Protein AF-A0A8J8FQT3-F1 (afdb_monomer)

Foldseek 3Di:
DDDDDPVVVVVVVVVVVLLCCLVVLLQCCCVPPNPCSVVVLLVSLVVVLVVCCVPPRADLDLVVRLCVLFVVAFDWDADPQKIKTARGPSFCLQVCVVPDDPVSLVSCVVPPSDSSQSNSVVVCVVSVNQKHWAWPADVSVVRDDGRITMTGIDGD

Mean predicted aligned error: 7.84 Å

pLDDT: mean 76.95, std 13.77, range [40.47, 95.81]

Structure (mmCIF, N/CA/C/O backbone):
data_AF-A0A8J8FQT3-F1
#
_entry.id   AF-A0A8J8FQT3-F1
#
loop_
_atom_site.group_PDB
_atom_site.id
_atom_site.type_symbol
_atom_site.label_atom_id
_atom_site.label_alt_id
_atom_site.label_comp_id
_atom_site.label_asym_id
_atom_site.label_entity_id
_atom_site.label_seq_id
_atom_site.pdbx_PDB_ins_code
_atom_site.Cartn_x
_atom_site.Cartn_y
_atom_site.Cartn_z
_atom_site.occupancy
_atom_site.B_iso_or_equiv
_atom_site.auth_seq_id
_atom_site.auth_comp_id
_atom_site.auth_asym_id
_atom_site.auth_atom_id
_atom_site.pdbx_PDB_model_num
ATOM 1 N N . MET A 1 1 ? 8.907 -29.142 0.737 1.00 40.47 1 MET A N 1
ATOM 2 C CA . MET A 1 1 ? 9.398 -27.889 1.336 1.00 40.47 1 MET A CA 1
ATOM 3 C C . MET A 1 1 ? 10.593 -27.501 0.492 1.00 40.47 1 MET A C 1
ATOM 5 O O . MET A 1 1 ? 11.614 -28.165 0.599 1.00 40.47 1 MET A O 1
ATOM 9 N N . GLU A 1 2 ? 10.401 -26.605 -0.472 1.00 50.50 2 GLU A N 1
ATOM 10 C CA . GLU A 1 2 ? 11.495 -26.142 -1.335 1.00 50.50 2 GLU A CA 1
ATOM 11 C C . GLU A 1 2 ? 12.362 -25.152 -0.547 1.00 50.50 2 GLU A C 1
ATOM 13 O O . GLU A 1 2 ? 11.839 -24.351 0.229 1.00 50.50 2 GLU A O 1
ATOM 18 N N . GLU A 1 3 ? 13.686 -25.272 -0.663 1.00 47.28 3 GLU A N 1
ATOM 19 C CA . GLU A 1 3 ? 14.631 -24.333 -0.051 1.00 47.28 3 GLU A CA 1
ATOM 20 C C . GLU A 1 3 ? 14.631 -23.025 -0.844 1.00 47.28 3 GLU A C 1
ATOM 22 O O . GLU A 1 3 ? 14.915 -23.028 -2.040 1.00 47.28 3 GLU A O 1
ATOM 27 N N . LEU A 1 4 ? 14.349 -21.914 -0.161 1.00 49.06 4 LEU A N 1
ATOM 28 C CA . LEU A 1 4 ? 14.464 -20.576 -0.735 1.00 49.06 4 LEU A CA 1
ATOM 29 C C . LEU A 1 4 ? 15.921 -20.272 -1.095 1.00 49.06 4 LEU A C 1
ATOM 31 O O . LEU A 1 4 ? 16.858 -20.549 -0.332 1.00 49.06 4 LEU A O 1
ATOM 35 N N . THR A 1 5 ? 16.113 -19.631 -2.238 1.00 66.56 5 THR A N 1
ATOM 36 C CA . THR A 1 5 ? 17.403 -19.093 -2.662 1.00 66.56 5 THR A CA 1
ATOM 37 C C . THR A 1 5 ? 17.887 -17.988 -1.706 1.00 66.56 5 THR A C 1
ATOM 39 O O . THR A 1 5 ? 17.174 -17.515 -0.818 1.00 66.56 5 THR A O 1
ATOM 42 N N . PHE A 1 6 ? 19.164 -17.603 -1.798 1.00 53.47 6 PHE A N 1
ATOM 43 C CA . PHE A 1 6 ? 19.704 -16.510 -0.975 1.00 53.47 6 PHE A CA 1
ATOM 44 C C . PHE A 1 6 ? 18.972 -15.181 -1.233 1.00 53.47 6 PHE A C 1
ATOM 46 O O . PHE A 1 6 ? 18.635 -14.500 -0.269 1.00 53.47 6 PHE A O 1
ATOM 53 N N . ASP A 1 7 ? 18.644 -14.881 -2.492 1.00 56.25 7 ASP A N 1
ATOM 54 C CA . ASP A 1 7 ? 17.924 -13.660 -2.869 1.00 56.25 7 ASP A CA 1
ATOM 55 C C . ASP A 1 7 ? 16.482 -13.654 -2.347 1.00 56.25 7 ASP A C 1
ATOM 57 O O . ASP A 1 7 ? 16.043 -12.651 -1.790 1.00 56.25 7 ASP A O 1
ATOM 61 N N . GLU A 1 8 ? 15.773 -14.787 -2.407 1.00 56.09 8 GLU A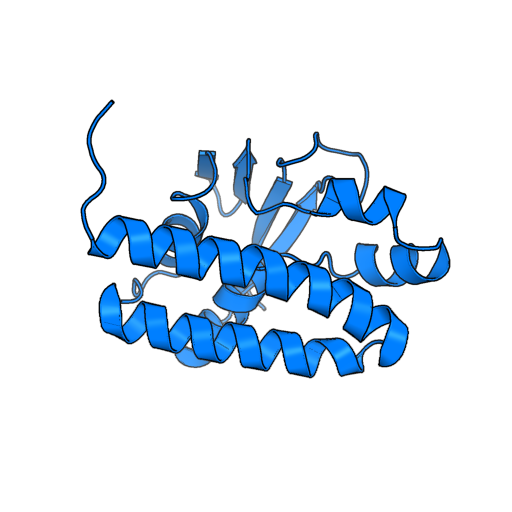 N 1
ATOM 62 C CA . GLU A 1 8 ? 14.417 -14.916 -1.847 1.00 56.09 8 GLU A CA 1
ATOM 63 C C . GLU A 1 8 ? 14.391 -14.743 -0.319 1.00 56.09 8 GLU A C 1
ATOM 65 O O . GLU A 1 8 ? 13.473 -14.136 0.225 1.00 56.09 8 GLU A O 1
ATOM 70 N N . ARG A 1 9 ? 15.433 -15.198 0.391 1.00 56.44 9 ARG A N 1
ATOM 71 C CA . ARG A 1 9 ? 15.557 -14.988 1.846 1.00 56.44 9 ARG A CA 1
ATOM 72 C C . ARG A 1 9 ? 15.864 -13.539 2.215 1.00 56.44 9 ARG A C 1
ATOM 74 O O . ARG A 1 9 ? 15.404 -13.068 3.253 1.00 56.44 9 ARG A O 1
ATOM 81 N N . VAL A 1 10 ? 16.657 -12.841 1.402 1.00 58.28 10 VAL A N 1
ATOM 82 C CA . VAL A 1 10 ? 16.928 -11.408 1.591 1.00 58.28 10 VAL A CA 1
ATOM 83 C C . VAL A 1 10 ? 15.665 -10.594 1.312 1.00 58.28 10 VAL A C 1
ATOM 85 O O . VAL A 1 10 ? 15.354 -9.692 2.082 1.00 58.28 10 VAL A O 1
ATOM 88 N N . LEU A 1 11 ? 14.896 -10.964 0.289 1.00 59.22 11 LEU A N 1
ATOM 89 C CA . LEU A 1 11 ? 13.565 -10.428 -0.002 1.00 59.22 11 LEU A CA 1
ATOM 90 C C . LEU A 1 11 ? 12.609 -10.571 1.179 1.00 59.22 11 LEU A C 1
ATOM 92 O O . LEU A 1 11 ? 12.075 -9.568 1.648 1.00 59.22 11 LEU A O 1
ATOM 96 N N . ASP A 1 12 ? 12.427 -11.791 1.687 1.00 63.38 12 ASP A N 1
ATOM 97 C CA . ASP A 1 12 ? 11.558 -12.047 2.838 1.00 63.38 12 ASP A CA 1
ATOM 98 C C . ASP A 1 12 ? 12.002 -11.226 4.055 1.00 63.38 12 ASP A C 1
ATOM 100 O O . ASP A 1 12 ? 11.173 -10.613 4.724 1.00 63.38 12 ASP A O 1
ATOM 104 N N . PHE A 1 13 ? 13.313 -11.121 4.297 1.00 59.75 13 PHE A N 1
ATOM 105 C CA . PHE A 1 13 ? 13.856 -10.290 5.370 1.00 59.75 13 PHE A CA 1
ATOM 106 C C . PHE A 1 13 ? 13.600 -8.789 5.163 1.00 59.75 13 PHE A C 1
ATOM 108 O O . PHE A 1 13 ? 13.230 -8.104 6.115 1.00 59.75 13 PHE A O 1
ATOM 115 N N . VAL A 1 14 ? 13.779 -8.258 3.949 1.00 64.56 14 VAL A N 1
ATOM 116 C CA . VAL A 1 14 ? 13.510 -6.844 3.631 1.00 64.56 14 VAL A CA 1
ATOM 117 C C . VAL A 1 14 ? 12.032 -6.540 3.831 1.00 64.56 14 VAL A C 1
ATOM 119 O O . VAL A 1 14 ? 11.690 -5.539 4.457 1.00 64.56 14 VAL A O 1
ATOM 122 N N . TRP A 1 15 ? 11.146 -7.423 3.383 1.00 65.38 15 TRP A N 1
ATOM 123 C CA . TRP A 1 15 ? 9.712 -7.233 3.544 1.00 65.38 15 TRP A CA 1
ATOM 124 C C . TRP A 1 15 ? 9.240 -7.430 4.983 1.00 65.38 15 TRP A C 1
ATOM 126 O O . TRP A 1 15 ? 8.414 -6.643 5.437 1.00 65.38 15 TRP A O 1
ATOM 136 N N . ASP A 1 16 ? 9.804 -8.364 5.751 1.00 61.62 16 ASP A N 1
ATOM 137 C CA . ASP A 1 16 ? 9.557 -8.474 7.196 1.00 61.62 16 ASP A CA 1
ATOM 138 C C . ASP A 1 16 ? 10.146 -7.285 7.983 1.00 61.62 16 ASP A C 1
ATOM 140 O O . ASP A 1 16 ? 9.584 -6.852 8.994 1.00 61.62 16 ASP A O 1
ATOM 144 N N . PHE A 1 17 ? 11.240 -6.685 7.515 1.00 60.41 17 PHE A N 1
ATOM 145 C CA . PHE A 1 17 ? 11.764 -5.436 8.066 1.00 60.41 17 PHE A CA 1
ATOM 146 C C . PHE A 1 17 ? 10.822 -4.262 7.768 1.00 60.41 17 PHE A C 1
ATOM 148 O O . PHE A 1 17 ? 10.489 -3.498 8.672 1.00 60.41 17 PHE A O 1
ATOM 155 N N . VAL A 1 18 ? 10.313 -4.149 6.540 1.00 60.22 18 VAL A N 1
ATOM 156 C CA . VAL A 1 18 ? 9.308 -3.146 6.138 1.00 60.22 18 VAL A CA 1
ATOM 157 C C . VAL A 1 18 ? 8.026 -3.317 6.932 1.00 60.22 18 VAL A C 1
ATOM 159 O O . VAL A 1 18 ? 7.486 -2.344 7.447 1.00 60.22 18 VAL A O 1
ATOM 162 N N . ARG A 1 19 ? 7.584 -4.562 7.099 1.00 61.22 19 ARG A N 1
ATOM 163 C CA . ARG A 1 19 ? 6.454 -4.971 7.931 1.00 61.22 19 ARG A CA 1
ATOM 164 C C . ARG A 1 19 ? 6.594 -4.452 9.360 1.00 61.22 19 ARG A C 1
ATOM 166 O O . ARG A 1 19 ? 5.677 -3.823 9.889 1.00 61.22 19 ARG A O 1
ATOM 173 N N . PHE A 1 20 ? 7.750 -4.693 9.974 1.00 56.44 20 PHE A N 1
ATOM 174 C CA . PHE A 1 20 ? 8.056 -4.257 11.332 1.00 56.44 20 PHE A CA 1
ATOM 175 C C . PHE A 1 20 ? 8.152 -2.726 11.431 1.00 56.44 20 PHE A C 1
ATOM 177 O O . PHE A 1 20 ? 7.635 -2.122 12.375 1.00 56.44 20 PHE A O 1
ATOM 184 N N . MET A 1 21 ? 8.760 -2.089 10.429 1.00 58.50 21 MET A N 1
ATOM 185 C CA . MET A 1 21 ? 9.036 -0.657 10.413 1.00 58.50 21 MET A CA 1
ATOM 186 C C . MET A 1 21 ? 7.803 0.189 10.093 1.00 58.50 21 MET A C 1
ATOM 188 O O . MET A 1 21 ? 7.533 1.116 10.844 1.00 58.50 21 MET A O 1
ATOM 192 N N . GLU A 1 22 ? 7.003 -0.112 9.067 1.00 59.81 22 GLU A N 1
ATOM 193 C CA . GLU A 1 22 ? 5.788 0.663 8.747 1.00 59.81 22 GLU A CA 1
ATOM 194 C C . GLU A 1 22 ? 4.795 0.640 9.912 1.00 59.81 22 GLU A C 1
ATOM 196 O O . GLU A 1 22 ? 4.193 1.664 10.213 1.00 59.81 22 GLU A O 1
ATOM 201 N N . CYS A 1 23 ? 4.681 -0.471 10.641 1.00 57.16 23 CYS A N 1
ATOM 202 C CA . CYS A 1 23 ? 3.718 -0.590 11.737 1.00 57.16 23 CYS A CA 1
ATOM 203 C C . CYS A 1 23 ? 4.239 0.009 13.046 1.00 57.16 23 CYS A C 1
ATOM 205 O O . CYS A 1 23 ? 3.536 0.794 13.689 1.00 57.16 23 CYS A O 1
ATOM 207 N N . GLY A 1 24 ? 5.484 -0.303 13.422 1.00 55.22 24 GLY A N 1
ATOM 208 C CA . GLY A 1 24 ? 6.126 0.286 14.596 1.00 55.22 24 GLY A CA 1
ATOM 209 C C . GLY A 1 24 ? 6.259 1.802 14.461 1.00 55.22 24 GLY A C 1
ATOM 210 O O . GLY A 1 24 ? 5.927 2.538 15.390 1.00 55.22 24 GLY A O 1
ATOM 211 N N . VAL A 1 25 ? 6.655 2.281 13.279 1.00 60.94 25 VAL A N 1
ATOM 212 C CA . VAL A 1 25 ? 6.773 3.709 12.978 1.00 60.94 25 VAL A CA 1
ATOM 213 C C . VAL A 1 25 ? 5.410 4.348 12.754 1.00 60.94 25 VAL A C 1
ATOM 215 O O . VAL A 1 25 ? 5.237 5.459 13.221 1.00 60.94 25 VAL A O 1
ATOM 218 N N . ALA A 1 26 ? 4.404 3.715 12.141 1.00 60.53 26 ALA A N 1
ATOM 219 C CA . ALA A 1 26 ? 3.081 4.346 12.031 1.00 60.53 26 ALA A CA 1
ATOM 220 C C . ALA A 1 26 ? 2.464 4.605 13.411 1.00 60.53 26 ALA A C 1
ATOM 222 O O . ALA A 1 26 ? 2.021 5.721 13.677 1.00 60.53 26 ALA A O 1
ATOM 223 N N . VAL A 1 27 ? 2.493 3.626 14.320 1.00 58.97 27 VAL A N 1
ATOM 224 C CA . VAL A 1 27 ? 1.967 3.809 15.683 1.00 58.97 27 VAL A CA 1
ATOM 225 C C . VAL A 1 27 ? 2.820 4.794 16.469 1.00 58.97 27 VAL A C 1
ATOM 227 O O . VAL A 1 27 ? 2.283 5.732 17.056 1.00 58.97 27 VAL A O 1
ATOM 230 N N . ALA A 1 28 ? 4.145 4.623 16.472 1.00 59.44 28 ALA A N 1
ATOM 231 C CA . ALA A 1 28 ? 5.038 5.501 17.220 1.00 59.44 28 ALA A CA 1
ATOM 232 C C . ALA A 1 28 ? 5.044 6.928 16.661 1.00 59.44 28 ALA A C 1
ATOM 234 O O . ALA A 1 28 ? 5.008 7.879 17.432 1.00 59.44 28 ALA A O 1
ATOM 235 N N . ALA A 1 29 ? 5.038 7.111 15.343 1.00 58.31 29 ALA A N 1
ATOM 236 C CA . ALA A 1 29 ? 5.086 8.423 14.712 1.00 58.31 29 ALA A CA 1
ATOM 237 C C . ALA A 1 29 ? 3.740 9.153 14.784 1.00 58.31 29 ALA A C 1
ATOM 239 O O . ALA A 1 29 ? 3.745 10.365 14.976 1.00 58.31 29 ALA A O 1
ATOM 240 N N . ILE A 1 30 ? 2.598 8.454 14.739 1.00 60.06 30 ILE A N 1
ATOM 241 C CA . ILE A 1 30 ? 1.297 9.071 15.056 1.00 60.06 30 ILE A CA 1
ATOM 242 C C . ILE A 1 30 ? 1.251 9.462 16.540 1.00 60.06 30 ILE A C 1
ATOM 244 O O . ILE A 1 30 ? 0.879 10.588 16.864 1.00 60.06 30 ILE A O 1
ATOM 248 N N . LYS A 1 31 ? 1.703 8.582 17.442 1.00 59.75 31 LYS A N 1
ATOM 249 C CA . LYS A 1 31 ? 1.699 8.827 18.894 1.00 59.75 31 LYS A CA 1
ATOM 250 C C . LYS A 1 31 ? 2.656 9.942 19.331 1.00 59.75 31 LYS A C 1
ATOM 252 O O . LYS A 1 31 ? 2.348 10.679 20.260 1.00 59.75 31 LYS A O 1
ATOM 257 N N . VAL A 1 32 ? 3.815 10.065 18.686 1.00 57.34 32 VAL A N 1
ATOM 258 C CA . VAL A 1 32 ? 4.874 11.024 19.052 1.00 57.34 32 VAL A CA 1
ATOM 259 C C . VAL A 1 32 ? 4.785 12.320 18.244 1.00 57.34 32 VAL A C 1
ATOM 261 O O . VAL A 1 32 ? 5.069 13.389 18.779 1.00 57.34 32 VAL A O 1
ATOM 264 N N . ALA A 1 33 ? 4.400 12.253 16.967 1.00 56.81 33 ALA A N 1
ATOM 265 C CA . ALA A 1 33 ? 4.487 13.374 16.029 1.00 56.81 33 ALA A CA 1
ATOM 266 C C . ALA A 1 33 ? 3.157 13.730 15.331 1.00 56.81 33 ALA A C 1
ATOM 268 O O . ALA A 1 33 ? 3.130 14.671 14.531 1.00 56.81 33 ALA A O 1
ATOM 269 N N . GLY A 1 34 ? 2.052 13.033 15.624 1.00 62.44 34 GLY A N 1
ATOM 270 C CA . GLY A 1 34 ? 0.754 13.269 14.986 1.00 62.44 34 GLY A CA 1
ATOM 271 C C . GLY A 1 34 ? 0.822 13.094 13.465 1.00 62.44 34 GLY A C 1
ATOM 272 O O . GLY A 1 34 ? 1.473 12.180 12.961 1.00 62.44 34 GLY A O 1
ATOM 273 N N . GLU A 1 35 ? 0.209 14.008 12.707 1.00 59.38 35 GLU A N 1
ATOM 274 C CA . GLU A 1 35 ? 0.225 13.987 11.232 1.00 59.38 35 GLU A CA 1
ATOM 275 C C . GLU A 1 35 ? 1.639 14.084 10.628 1.00 59.38 35 GLU A C 1
ATOM 277 O O . GLU A 1 35 ? 1.874 13.598 9.521 1.00 59.38 35 GLU A O 1
ATOM 282 N N . ARG A 1 36 ? 2.614 14.651 11.361 1.00 60.78 36 ARG A N 1
ATOM 283 C CA . ARG A 1 36 ? 4.017 14.730 10.910 1.00 60.78 36 ARG A CA 1
ATOM 284 C C . ARG A 1 36 ? 4.690 13.360 10.851 1.00 60.78 36 ARG A C 1
ATOM 286 O O . ARG A 1 36 ? 5.677 13.210 10.134 1.00 60.78 36 ARG A O 1
ATOM 293 N N . GLY A 1 37 ? 4.143 12.351 11.533 1.00 61.25 37 GLY A N 1
ATOM 294 C CA . GLY A 1 37 ? 4.614 10.973 11.431 1.00 61.25 37 GLY A CA 1
ATOM 295 C C . GLY A 1 37 ? 4.499 10.378 10.024 1.00 61.25 37 GLY A C 1
ATOM 296 O O . GLY A 1 37 ? 5.261 9.478 9.672 1.00 61.25 37 GLY A O 1
ATOM 297 N N . ASN A 1 38 ? 3.640 10.948 9.172 1.00 66.44 38 ASN A N 1
ATOM 298 C CA . ASN A 1 38 ? 3.523 10.557 7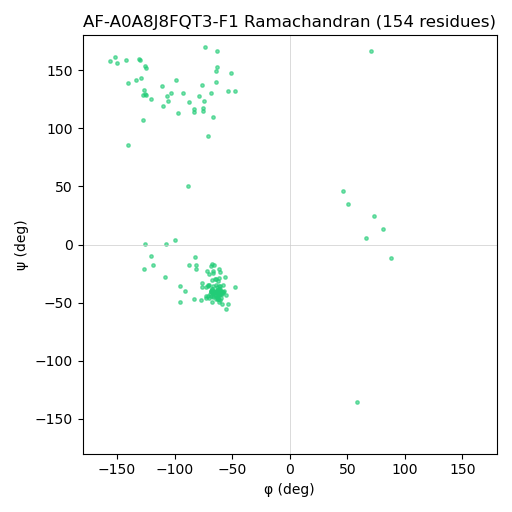.767 1.00 66.44 38 ASN A CA 1
ATOM 299 C C . ASN A 1 38 ? 4.774 10.884 6.934 1.00 66.44 38 ASN A C 1
ATOM 301 O O . ASN A 1 38 ? 5.002 10.231 5.919 1.00 66.44 38 ASN A O 1
ATOM 305 N N . ALA A 1 39 ? 5.605 11.848 7.351 1.00 70.00 39 ALA A N 1
ATOM 306 C CA . ALA A 1 39 ? 6.846 12.169 6.642 1.00 70.00 39 ALA A CA 1
ATOM 307 C C . ALA A 1 39 ? 7.857 11.013 6.710 1.00 70.00 39 ALA A C 1
ATOM 309 O O . ALA A 1 39 ? 8.473 10.671 5.705 1.00 70.00 39 ALA A O 1
ATOM 310 N N . ILE A 1 40 ? 7.975 10.366 7.876 1.00 70.12 40 ILE A N 1
ATOM 311 C CA . ILE A 1 40 ? 8.871 9.214 8.057 1.00 70.12 40 ILE A CA 1
ATOM 312 C C . ILE A 1 40 ? 8.372 8.031 7.220 1.00 70.12 40 ILE A C 1
ATOM 314 O O . ILE A 1 40 ? 9.163 7.377 6.550 1.00 70.12 40 ILE A O 1
ATOM 318 N N . ARG A 1 41 ? 7.054 7.800 7.192 1.00 73.44 41 ARG A N 1
ATOM 319 C CA . ARG A 1 41 ? 6.438 6.759 6.353 1.00 73.44 41 ARG A CA 1
ATOM 320 C C . ARG A 1 41 ? 6.705 6.974 4.865 1.00 73.44 41 ARG A C 1
ATOM 322 O O . ARG A 1 41 ? 7.051 6.031 4.166 1.00 73.44 41 ARG A O 1
ATOM 329 N N . ARG A 1 42 ? 6.611 8.222 4.391 1.00 76.75 42 ARG A N 1
ATOM 330 C CA . ARG A 1 42 ? 6.934 8.564 2.999 1.00 76.75 42 ARG A CA 1
ATOM 331 C C . ARG A 1 42 ? 8.400 8.288 2.668 1.00 76.75 42 ARG A C 1
ATOM 333 O O . ARG A 1 42 ? 8.655 7.641 1.666 1.00 76.75 42 ARG A O 1
ATOM 340 N N . MET A 1 43 ? 9.333 8.703 3.524 1.00 78.12 43 MET A N 1
ATOM 341 C CA . MET A 1 43 ? 10.762 8.419 3.334 1.00 78.12 43 MET A CA 1
ATOM 342 C C . MET A 1 43 ? 11.038 6.907 3.261 1.00 78.12 43 MET A C 1
ATOM 344 O O . MET A 1 43 ? 11.808 6.453 2.423 1.00 78.12 43 MET A O 1
ATOM 348 N N . MET A 1 44 ? 10.382 6.107 4.107 1.00 76.75 44 MET A N 1
ATOM 349 C CA . MET A 1 44 ? 10.506 4.645 4.053 1.00 76.75 44 MET A CA 1
ATOM 350 C C . MET A 1 44 ? 9.933 4.065 2.756 1.00 76.75 44 MET A C 1
ATOM 352 O O . MET A 1 44 ? 10.544 3.183 2.158 1.00 76.75 44 MET A O 1
ATOM 356 N N . ALA A 1 45 ? 8.782 4.568 2.308 1.00 81.56 45 ALA A N 1
ATOM 357 C CA . ALA A 1 45 ? 8.202 4.183 1.029 1.00 81.56 45 ALA A CA 1
ATOM 358 C C . ALA A 1 45 ? 9.124 4.553 -0.148 1.00 81.56 45 ALA A C 1
ATOM 360 O O . ALA A 1 45 ? 9.282 3.747 -1.055 1.00 81.56 45 ALA A O 1
ATOM 361 N N . GLU A 1 46 ? 9.785 5.713 -0.115 1.00 85.44 46 GLU A N 1
ATOM 362 C CA . GLU A 1 46 ? 10.773 6.130 -1.124 1.00 85.44 46 GLU A CA 1
ATOM 363 C C . GLU A 1 46 ? 11.960 5.165 -1.212 1.00 85.44 46 GLU A C 1
ATOM 365 O O . GLU A 1 46 ? 12.264 4.696 -2.308 1.00 85.44 46 GLU A O 1
ATOM 370 N N . ILE A 1 47 ? 12.553 4.788 -0.073 1.00 82.12 47 ILE A N 1
ATOM 371 C CA . ILE A 1 47 ? 13.636 3.787 -0.016 1.00 82.12 47 ILE A CA 1
ATOM 372 C C . ILE A 1 4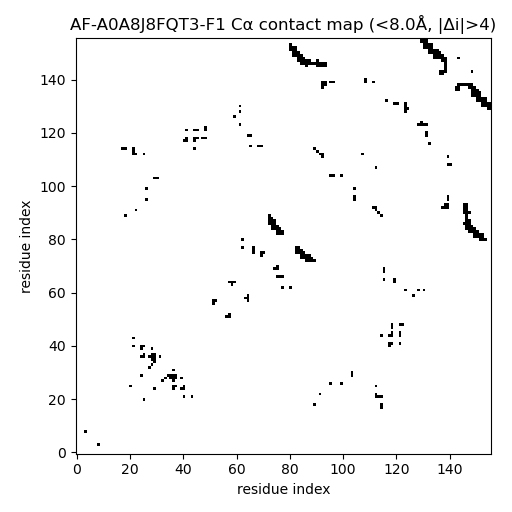7 ? 13.166 2.445 -0.592 1.00 82.12 47 ILE A C 1
ATOM 374 O O . ILE A 1 47 ? 13.885 1.801 -1.351 1.00 82.12 47 ILE A O 1
ATOM 378 N N . MET A 1 48 ? 11.943 2.021 -0.265 1.00 78.81 48 MET A N 1
ATOM 379 C CA . MET A 1 48 ? 11.391 0.772 -0.792 1.00 78.81 48 MET A CA 1
ATOM 380 C C . MET A 1 48 ? 11.197 0.799 -2.298 1.00 78.81 48 MET A C 1
ATOM 382 O O . MET A 1 48 ? 11.482 -0.189 -2.966 1.00 78.81 48 MET A O 1
ATOM 386 N N . VAL A 1 49 ? 10.733 1.922 -2.838 1.00 84.81 49 VAL A N 1
ATOM 387 C CA . VAL A 1 49 ? 10.602 2.084 -4.284 1.00 84.81 49 VAL A CA 1
ATOM 388 C C . VAL A 1 49 ? 11.966 1.997 -4.962 1.00 84.81 49 VAL A C 1
ATOM 390 O O . VAL A 1 49 ? 12.068 1.318 -5.973 1.00 84.81 49 VAL A O 1
ATOM 393 N N . GLU A 1 50 ? 13.012 2.611 -4.402 1.00 84.44 50 GLU A N 1
ATOM 394 C CA . GLU A 1 50 ? 14.375 2.497 -4.945 1.00 84.44 50 GLU A CA 1
ATOM 395 C C . GLU A 1 50 ? 14.865 1.043 -4.977 1.00 84.44 50 GLU A C 1
ATOM 397 O O . GLU A 1 50 ? 15.341 0.585 -6.014 1.00 84.44 50 GLU A O 1
ATOM 402 N N . LEU A 1 51 ? 14.669 0.289 -3.890 1.00 79.25 51 LEU A N 1
ATOM 403 C CA . LEU A 1 51 ? 15.031 -1.132 -3.833 1.00 79.25 51 LEU A CA 1
ATOM 404 C C . LEU A 1 51 ? 14.239 -1.974 -4.844 1.00 79.25 51 LEU A C 1
ATOM 406 O O . LEU A 1 51 ? 14.789 -2.879 -5.471 1.00 79.25 51 LEU A O 1
ATOM 410 N N . ILE A 1 52 ? 12.948 -1.682 -5.021 1.00 79.25 52 ILE A N 1
ATOM 411 C CA . ILE A 1 52 ? 12.112 -2.382 -6.001 1.00 79.25 52 ILE A CA 1
ATOM 412 C C . ILE A 1 52 ? 12.574 -2.064 -7.427 1.00 79.25 52 ILE A C 1
ATOM 414 O O . ILE A 1 52 ? 12.714 -2.978 -8.241 1.00 79.25 52 ILE A O 1
ATOM 418 N N . GLU A 1 53 ? 12.843 -0.791 -7.728 1.00 80.69 53 GLU A N 1
ATOM 419 C CA . GLU A 1 53 ? 13.350 -0.346 -9.032 1.00 80.69 53 GLU A CA 1
ATOM 420 C C . GLU A 1 53 ? 14.697 -0.996 -9.370 1.00 80.69 53 GLU A C 1
ATOM 422 O O . GLU A 1 53 ? 14.878 -1.435 -10.504 1.00 80.69 53 GLU A O 1
ATOM 427 N N . GLU A 1 54 ? 15.615 -1.096 -8.404 1.00 79.62 54 GLU A N 1
ATOM 428 C CA . GLU A 1 54 ? 16.951 -1.674 -8.602 1.00 79.62 54 GLU A CA 1
ATOM 429 C C . GLU A 1 54 ? 16.912 -3.183 -8.892 1.00 79.62 54 GLU A C 1
ATOM 431 O O . GLU A 1 54 ? 17.684 -3.668 -9.722 1.00 79.62 54 GLU A O 1
ATOM 436 N N . HIS A 1 55 ? 16.015 -3.926 -8.237 1.00 73.81 55 HIS A N 1
ATOM 437 C CA . HIS A 1 55 ? 16.054 -5.393 -8.243 1.00 73.81 55 HIS A CA 1
ATOM 438 C C . HIS A 1 55 ? 14.957 -6.080 -9.066 1.00 73.81 55 HIS A C 1
ATOM 440 O O . HIS A 1 55 ? 15.185 -7.184 -9.561 1.00 73.81 55 HIS A O 1
ATOM 446 N N . TYR A 1 56 ? 13.786 -5.461 -9.232 1.00 74.44 56 TYR A N 1
ATOM 447 C CA . TYR A 1 56 ? 12.617 -6.095 -9.868 1.00 74.44 56 TYR A CA 1
ATOM 448 C C . TYR A 1 56 ? 12.035 -5.272 -11.015 1.00 74.44 56 TYR A C 1
ATOM 450 O O . TYR A 1 56 ? 11.344 -5.815 -11.878 1.00 74.44 56 TYR A O 1
ATOM 458 N N . GLY A 1 57 ? 12.326 -3.971 -11.040 1.00 81.38 57 GLY A N 1
ATOM 459 C CA . GLY A 1 57 ? 11.626 -3.025 -11.892 1.00 81.38 57 GLY A CA 1
ATOM 460 C C . GLY A 1 57 ? 10.191 -2.784 -11.418 1.00 81.38 57 GLY A C 1
ATOM 461 O O . GLY A 1 57 ? 9.641 -3.493 -10.575 1.00 81.38 57 GLY A O 1
ATOM 462 N N . ILE A 1 58 ? 9.575 -1.739 -11.965 1.00 84.56 58 ILE A N 1
ATOM 463 C CA . ILE A 1 58 ? 8.186 -1.379 -11.675 1.00 84.56 58 ILE A CA 1
ATOM 464 C C . ILE A 1 58 ? 7.408 -1.406 -12.988 1.00 84.56 58 ILE A C 1
ATOM 466 O O . ILE A 1 58 ? 7.812 -0.677 -13.906 1.00 84.56 58 ILE A O 1
ATOM 470 N N . PRO A 1 59 ? 6.303 -2.175 -13.070 1.00 90.25 59 PRO A N 1
ATOM 471 C CA . PRO A 1 59 ? 5.415 -2.162 -14.228 1.00 90.25 59 PRO A CA 1
ATOM 472 C C . PRO A 1 59 ? 4.993 -0.743 -14.624 1.00 90.25 59 PRO A C 1
ATOM 474 O O . PRO A 1 59 ? 4.862 0.142 -13.776 1.00 90.25 59 PRO A O 1
ATOM 477 N N . ASP A 1 60 ? 4.786 -0.511 -15.918 1.00 93.12 60 ASP A N 1
ATOM 478 C CA . ASP A 1 60 ? 4.368 0.805 -16.420 1.00 93.12 60 ASP A CA 1
ATOM 479 C C . ASP A 1 60 ? 2.858 1.046 -16.290 1.00 93.12 60 ASP A C 1
ATOM 481 O O . ASP A 1 60 ? 2.417 2.197 -16.316 1.00 93.12 60 ASP A O 1
ATOM 485 N N . ASP A 1 61 ? 2.082 -0.023 -16.107 1.00 94.25 61 ASP A N 1
ATOM 486 C CA . ASP A 1 61 ? 0.656 0.044 -15.822 1.00 94.25 61 ASP A CA 1
ATOM 487 C C . ASP A 1 61 ? 0.396 0.045 -14.296 1.00 94.25 61 ASP A C 1
ATOM 489 O O . ASP A 1 61 ? 0.923 -0.808 -13.572 1.00 94.25 61 ASP A O 1
ATOM 493 N N . PRO A 1 62 ? -0.422 0.980 -13.770 1.00 94.19 62 PRO A N 1
ATOM 494 C CA . PRO A 1 62 ? -0.680 1.088 -12.335 1.00 94.19 62 PRO A CA 1
ATOM 495 C C . PRO A 1 62 ? -1.389 -0.139 -11.745 1.00 94.19 62 PRO A C 1
ATOM 497 O O . PRO A 1 62 ? -1.181 -0.452 -10.570 1.00 94.19 62 PRO A O 1
ATOM 500 N N . LYS A 1 63 ? -2.215 -0.842 -12.528 1.00 93.81 63 LYS A N 1
ATOM 501 C CA . LYS A 1 63 ? -2.936 -2.046 -12.091 1.00 93.81 63 LYS A CA 1
ATOM 502 C C . LYS A 1 63 ? -1.980 -3.222 -11.949 1.00 93.81 63 LYS A C 1
ATOM 504 O O . LYS A 1 63 ? -2.009 -3.925 -10.939 1.00 93.81 63 LYS A O 1
ATOM 509 N N . GLU A 1 64 ? -1.094 -3.395 -12.923 1.00 93.19 64 GLU A N 1
ATOM 510 C CA . GLU A 1 64 ? -0.021 -4.386 -12.848 1.00 93.19 64 GLU A CA 1
ATOM 511 C C . GLU A 1 64 ? 0.925 -4.091 -11.681 1.00 93.19 64 GLU A C 1
ATOM 513 O O . GLU A 1 64 ? 1.287 -5.000 -10.934 1.00 93.19 64 GLU A O 1
ATOM 518 N N . ALA A 1 65 ? 1.276 -2.819 -11.468 1.00 91.81 65 ALA A N 1
ATOM 519 C CA . ALA A 1 65 ? 2.167 -2.414 -10.387 1.00 91.81 65 ALA A CA 1
ATOM 520 C C . ALA A 1 65 ? 1.586 -2.717 -8.998 1.00 91.81 65 ALA A C 1
ATOM 522 O O . ALA A 1 65 ? 2.297 -3.258 -8.151 1.00 91.81 65 ALA A O 1
ATOM 523 N N . ILE A 1 66 ? 0.306 -2.410 -8.742 1.00 90.81 66 ILE A N 1
ATOM 524 C CA . ILE A 1 66 ? -0.286 -2.702 -7.428 1.00 90.81 66 ILE A CA 1
ATOM 525 C C . ILE A 1 66 ? -0.425 -4.207 -7.177 1.00 90.81 66 ILE A C 1
ATOM 527 O O . ILE A 1 66 ? -0.154 -4.659 -6.065 1.00 90.81 66 ILE A O 1
ATOM 531 N N . LEU A 1 67 ? -0.777 -4.998 -8.195 1.00 90.75 67 LEU A N 1
ATOM 532 C CA . LEU A 1 67 ? -0.820 -6.455 -8.062 1.00 90.75 67 LEU A CA 1
ATOM 533 C C . LEU A 1 67 ? 0.574 -7.024 -7.784 1.00 90.75 67 LEU A C 1
ATOM 535 O O . LEU A 1 67 ? 0.740 -7.774 -6.827 1.00 90.75 67 LEU A O 1
ATOM 539 N N . ALA A 1 68 ? 1.591 -6.602 -8.539 1.00 86.62 68 ALA A N 1
ATOM 540 C CA . ALA A 1 68 ? 2.972 -7.037 -8.332 1.00 86.62 68 ALA A CA 1
ATOM 541 C C . ALA A 1 68 ? 3.484 -6.730 -6.913 1.00 86.62 68 ALA A C 1
ATOM 543 O O . ALA A 1 68 ? 4.231 -7.522 -6.341 1.00 86.62 68 ALA A O 1
ATOM 544 N N . LEU A 1 69 ? 3.054 -5.609 -6.326 1.00 85.69 69 LEU A N 1
ATOM 545 C CA . LEU A 1 69 ? 3.386 -5.248 -4.948 1.00 85.69 69 LEU A CA 1
ATOM 546 C C . LEU A 1 69 ? 2.711 -6.151 -3.907 1.00 85.69 69 LEU A C 1
ATOM 548 O O . LEU A 1 69 ? 3.341 -6.499 -2.911 1.00 85.69 69 LEU A O 1
ATOM 552 N N . VAL A 1 70 ? 1.430 -6.484 -4.093 1.00 87.06 70 VAL A N 1
ATOM 553 C CA . VAL A 1 70 ? 0.602 -7.126 -3.055 1.00 87.06 70 VAL A CA 1
ATOM 554 C C . VAL A 1 70 ? 0.645 -8.654 -3.132 1.00 87.06 70 VAL A C 1
ATOM 556 O O . VAL A 1 70 ? 0.730 -9.311 -2.092 1.00 87.06 70 VAL A O 1
ATOM 559 N N . SER A 1 71 ? 0.621 -9.228 -4.337 1.00 87.06 71 SER A N 1
ATOM 560 C CA . SER A 1 71 ? 0.512 -10.677 -4.570 1.00 87.06 71 SER A CA 1
ATOM 561 C C . SER A 1 71 ? 1.579 -11.554 -3.892 1.00 87.06 71 SER A C 1
ATOM 563 O O . SER A 1 71 ? 1.259 -12.695 -3.567 1.00 87.06 71 SER A O 1
ATOM 565 N N . PRO A 1 72 ? 2.817 -11.096 -3.606 1.00 83.25 72 PRO A N 1
ATOM 566 C CA . PRO A 1 72 ? 3.767 -11.907 -2.835 1.00 83.25 72 PRO A CA 1
ATOM 567 C C . PRO A 1 72 ? 3.367 -12.117 -1.359 1.00 83.25 72 PRO A C 1
ATOM 569 O O . PRO A 1 72 ? 3.903 -12.990 -0.669 1.00 83.25 72 PRO A O 1
ATOM 572 N N . PHE A 1 73 ? 2.441 -11.313 -0.833 1.00 83.56 73 PHE A N 1
ATOM 573 C CA . PHE A 1 73 ? 2.114 -11.270 0.597 1.00 83.56 73 PHE A CA 1
ATOM 574 C C . PHE A 1 73 ? 0.668 -11.604 0.927 1.00 83.56 73 PHE A C 1
ATOM 576 O O . PHE A 1 73 ? 0.351 -11.726 2.113 1.00 83.56 73 PHE A O 1
ATOM 583 N N . ALA A 1 74 ? -0.185 -11.702 -0.083 1.00 89.19 74 ALA A N 1
ATOM 584 C CA . ALA A 1 74 ? -1.619 -11.848 0.067 1.00 89.19 74 ALA A CA 1
ATOM 585 C C . ALA A 1 74 ? -2.215 -12.504 -1.179 1.00 89.19 74 ALA A C 1
ATOM 587 O O . ALA A 1 74 ? -1.658 -12.395 -2.275 1.00 89.19 74 ALA A O 1
ATOM 588 N N . GLU A 1 75 ? -3.388 -13.105 -1.030 1.00 93.56 75 GLU A N 1
ATOM 589 C CA . GLU A 1 75 ? -4.220 -13.421 -2.183 1.00 93.56 75 GLU A CA 1
ATOM 590 C C . GLU A 1 75 ? -4.855 -12.115 -2.670 1.00 93.56 75 GLU A C 1
ATOM 592 O O . GLU A 1 75 ? -5.602 -11.471 -1.939 1.00 93.56 75 GLU A O 1
ATOM 597 N N . ALA A 1 76 ? -4.501 -11.676 -3.881 1.00 93.75 76 ALA A N 1
ATOM 598 C CA . ALA A 1 76 ? -4.943 -10.393 -4.420 1.00 93.75 76 ALA A CA 1
ATOM 599 C C . ALA A 1 76 ? -5.589 -10.555 -5.795 1.00 93.75 76 ALA A C 1
ATOM 601 O O . ALA A 1 76 ? -5.037 -11.210 -6.683 1.00 93.75 76 ALA A O 1
ATOM 602 N N . LYS A 1 77 ? -6.746 -9.920 -5.973 1.00 95.44 77 LYS A N 1
ATOM 603 C CA . LYS A 1 77 ? -7.481 -9.844 -7.238 1.00 95.44 77 LYS A CA 1
ATOM 604 C C . LYS A 1 77 ? -7.820 -8.395 -7.533 1.00 95.44 77 LYS A C 1
ATOM 606 O O . LYS A 1 77 ? -8.114 -7.629 -6.623 1.00 95.44 77 LYS A O 1
ATOM 611 N N . LEU A 1 78 ? -7.779 -8.025 -8.806 1.00 94.19 78 LEU A N 1
ATOM 612 C CA . LEU A 1 78 ? -8.163 -6.697 -9.259 1.00 94.19 78 LEU A CA 1
ATOM 613 C C . LEU A 1 78 ? -9.193 -6.838 -10.378 1.00 94.19 78 LEU A C 1
ATOM 615 O O . LEU A 1 78 ? -8.850 -7.227 -11.494 1.00 94.19 78 LEU A O 1
ATOM 619 N N . GLU A 1 79 ? -10.443 -6.515 -10.070 1.00 93.31 79 GLU A N 1
ATOM 620 C CA . GLU A 1 79 ? -11.576 -6.568 -10.997 1.00 93.31 79 GLU A CA 1
ATOM 621 C C . GLU A 1 79 ? -12.259 -5.198 -11.017 1.00 93.31 79 GLU A C 1
ATOM 623 O O . GLU A 1 79 ? -12.528 -4.634 -9.962 1.00 93.31 79 GLU A O 1
ATOM 628 N N . ASP A 1 80 ? -12.504 -4.629 -12.203 1.00 92.00 80 ASP A N 1
ATOM 629 C CA . ASP A 1 80 ? -13.173 -3.324 -12.367 1.00 92.00 80 ASP A CA 1
ATOM 630 C C . ASP A 1 80 ? -12.636 -2.213 -11.433 1.00 92.00 80 ASP A C 1
ATOM 632 O O . ASP A 1 80 ? -13.391 -1.497 -10.774 1.00 92.00 80 ASP A O 1
ATOM 636 N N . ASP A 1 81 ? -11.306 -2.097 -11.346 1.00 94.56 81 ASP A N 1
ATOM 637 C CA . ASP A 1 81 ? -10.579 -1.147 -10.481 1.00 94.56 81 ASP A CA 1
ATOM 638 C C . ASP A 1 81 ? -10.722 -1.390 -8.971 1.00 94.56 81 ASP A C 1
ATOM 640 O O . ASP A 1 81 ? -10.207 -0.616 -8.162 1.00 94.56 81 ASP A O 1
ATOM 644 N N . VAL A 1 82 ? -11.380 -2.473 -8.565 1.00 95.75 82 VAL A N 1
ATOM 645 C CA . VAL A 1 82 ? -11.501 -2.898 -7.172 1.00 95.75 82 VAL A CA 1
ATOM 646 C C . VAL A 1 82 ? -10.454 -3.961 -6.876 1.00 95.75 82 VAL A C 1
ATOM 648 O O . VAL A 1 82 ? -10.488 -5.067 -7.411 1.00 95.75 82 VAL A O 1
ATOM 651 N N . LEU A 1 83 ? -9.502 -3.595 -6.023 1.00 94.81 83 LEU A N 1
ATOM 652 C CA . LEU A 1 83 ? -8.508 -4.482 -5.446 1.00 94.81 83 LEU A CA 1
ATOM 653 C C . LEU A 1 83 ? -9.127 -5.175 -4.232 1.00 94.81 83 LEU A C 1
ATOM 655 O O . LEU A 1 83 ? -9.458 -4.520 -3.238 1.00 94.81 83 LEU A O 1
ATOM 659 N N . GLU A 1 84 ? -9.246 -6.491 -4.310 1.00 95.12 84 GLU A N 1
ATOM 660 C CA . GLU A 1 84 ? -9.646 -7.360 -3.211 1.00 95.12 84 GLU A CA 1
ATOM 661 C C . GLU A 1 84 ? -8.418 -8.117 -2.720 1.00 95.12 84 GLU A C 1
ATOM 663 O O . GLU A 1 84 ? -7.670 -8.693 -3.513 1.00 95.12 84 GLU A O 1
ATOM 668 N N . VAL A 1 85 ? -8.185 -8.056 -1.413 1.00 93.69 85 VAL A N 1
ATOM 669 C CA . VAL A 1 85 ? -7.021 -8.650 -0.763 1.00 93.69 85 VAL A CA 1
ATOM 670 C C . VAL A 1 85 ? -7.501 -9.523 0.384 1.00 93.69 85 VAL A C 1
ATOM 672 O O . VAL A 1 85 ? -8.243 -9.041 1.239 1.00 93.69 85 VAL A O 1
ATOM 675 N N . GLU A 1 86 ? -7.033 -10.764 0.423 1.00 93.19 86 GLU A N 1
ATOM 676 C CA . GLU A 1 86 ? -7.283 -11.745 1.481 1.00 93.19 86 GLU A CA 1
ATOM 677 C C . GLU A 1 86 ? -5.951 -12.269 2.040 1.00 93.19 86 GLU A C 1
ATOM 679 O O . GLU A 1 86 ? -4.917 -12.254 1.366 1.00 93.19 86 GLU A O 1
ATOM 684 N N . ASP A 1 87 ? -5.959 -12.688 3.309 1.00 89.06 87 ASP A N 1
ATOM 685 C CA . ASP A 1 87 ? -4.803 -13.270 4.007 1.00 89.06 87 ASP A CA 1
ATOM 686 C C . ASP A 1 87 ? -3.502 -12.446 3.916 1.00 89.06 87 ASP A C 1
ATOM 688 O O . ASP A 1 87 ? -2.384 -12.971 3.889 1.00 89.06 87 ASP A O 1
ATOM 692 N N . CYS A 1 88 ? -3.625 -11.114 3.914 1.00 87.31 88 CYS A N 1
ATOM 693 C CA . CYS A 1 88 ? -2.475 -10.226 3.829 1.00 87.31 88 CYS A CA 1
ATOM 694 C C . CYS A 1 88 ? -1.588 -10.315 5.074 1.00 87.31 88 CYS A C 1
ATOM 696 O O . CYS A 1 88 ? -1.903 -9.782 6.144 1.00 87.31 88 CYS A O 1
ATOM 698 N N . ARG A 1 89 ? -0.397 -10.895 4.894 1.00 78.81 89 ARG A N 1
ATOM 699 C CA . ARG A 1 89 ? 0.616 -11.078 5.949 1.00 78.81 89 ARG A CA 1
ATOM 700 C C . ARG A 1 89 ? 1.195 -9.762 6.481 1.00 78.81 89 ARG A C 1
ATOM 702 O O . ARG A 1 89 ? 1.790 -9.744 7.560 1.00 78.81 89 ARG A O 1
ATOM 709 N N . LEU A 1 90 ? 1.025 -8.665 5.738 1.00 76.00 90 LEU A N 1
ATOM 710 C CA . LEU A 1 90 ? 1.485 -7.321 6.108 1.00 76.00 90 LEU A CA 1
ATOM 711 C C . LEU A 1 90 ? 0.369 -6.441 6.697 1.00 76.00 90 LEU A C 1
ATOM 713 O O . LEU A 1 90 ? 0.596 -5.263 6.976 1.00 76.00 90 LEU A O 1
ATOM 717 N N . CYS A 1 91 ? -0.841 -6.975 6.889 1.00 77.06 91 CYS A N 1
ATOM 718 C CA . CYS A 1 91 ? -1.961 -6.218 7.432 1.00 77.06 91 CYS A CA 1
ATOM 719 C C . CYS A 1 91 ? -1.922 -6.171 8.965 1.00 77.06 91 CYS A C 1
ATOM 721 O O . CYS A 1 91 ? -2.139 -7.172 9.644 1.00 77.06 91 CYS A O 1
ATOM 723 N N . TYR A 1 92 ? -1.716 -4.978 9.527 1.00 68.81 92 TYR A N 1
ATOM 724 C CA . TYR A 1 92 ? -1.695 -4.770 10.984 1.00 68.81 92 TYR A CA 1
ATOM 725 C C . TYR A 1 92 ? -2.919 -4.052 11.535 1.00 68.81 92 TYR A C 1
ATOM 727 O O . TYR A 1 92 ? -3.033 -3.852 12.742 1.00 68.81 92 TYR A O 1
ATOM 735 N N . SER A 1 93 ? -3.861 -3.704 10.663 1.00 65.00 93 SER A N 1
ATOM 736 C CA . SER A 1 93 ? -5.125 -3.049 10.993 1.00 65.00 93 SER A CA 1
ATOM 737 C C . SER A 1 93 ? -5.856 -3.715 12.168 1.00 65.00 93 SER A C 1
ATOM 739 O O . SER A 1 93 ? -6.431 -3.018 13.001 1.00 65.00 93 SER A O 1
ATOM 741 N N . ALA A 1 94 ? -5.787 -5.047 12.268 1.00 59.97 94 ALA A N 1
ATOM 742 C CA . ALA A 1 94 ? -6.365 -5.805 13.373 1.00 59.97 94 ALA A CA 1
ATOM 743 C C . ALA A 1 94 ? -5.614 -5.600 14.702 1.00 59.97 94 ALA A C 1
ATOM 745 O O . ALA A 1 94 ? -6.245 -5.290 15.705 1.00 59.97 94 ALA A O 1
ATOM 746 N N . TYR A 1 95 ? -4.278 -5.668 14.697 1.00 63.09 95 TYR A N 1
ATOM 747 C CA . TYR A 1 95 ? -3.443 -5.497 15.894 1.00 63.09 95 TYR A CA 1
ATOM 748 C C . TYR A 1 95 ? -3.429 -4.058 16.430 1.00 63.09 95 TYR A C 1
ATOM 750 O O . TYR A 1 95 ? -3.212 -3.837 17.619 1.00 63.09 95 TYR A O 1
ATOM 758 N N . LEU A 1 96 ? -3.678 -3.061 15.573 1.00 66.00 96 LEU A N 1
ATOM 759 C CA . LEU A 1 96 ? -3.749 -1.653 15.981 1.00 66.00 96 LEU A CA 1
ATOM 760 C C . LEU A 1 96 ? -4.876 -1.378 16.976 1.00 66.00 96 LEU A C 1
ATOM 762 O O . LEU A 1 96 ? 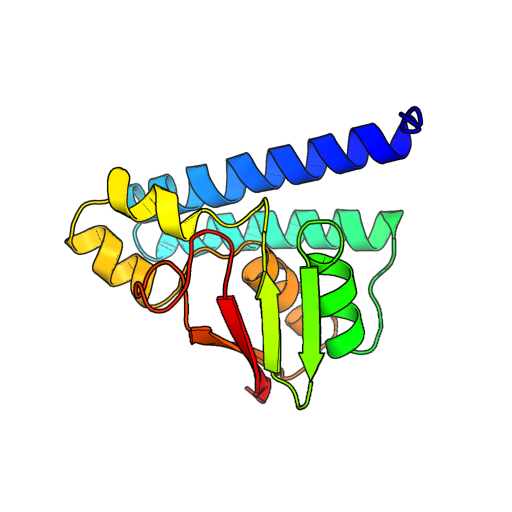-4.716 -0.510 17.833 1.00 66.00 96 LEU A O 1
ATOM 766 N N . LYS A 1 97 ? -5.983 -2.126 16.891 1.00 63.62 97 LYS A N 1
ATOM 767 C CA . LYS A 1 97 ? -7.104 -2.006 17.834 1.00 63.62 97 LYS A CA 1
ATOM 768 C C . LYS A 1 97 ? -6.689 -2.332 19.271 1.00 63.62 97 LYS A C 1
ATOM 770 O O . LYS A 1 97 ? -7.247 -1.747 20.19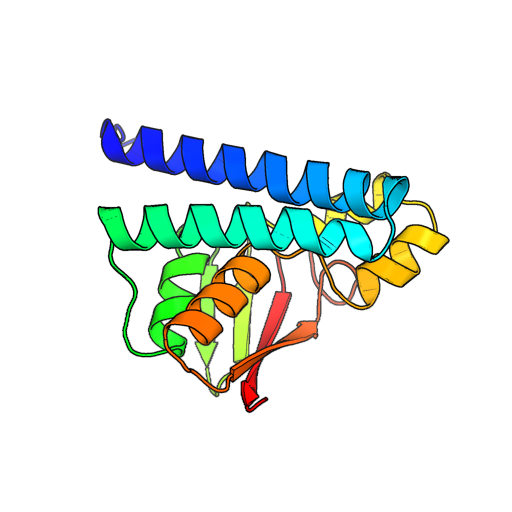1 1.00 63.62 97 LYS A O 1
ATOM 775 N N . ASP A 1 98 ? -5.689 -3.195 19.451 1.00 65.31 98 ASP A N 1
ATOM 776 C CA . ASP A 1 98 ? -5.251 -3.662 20.770 1.00 65.31 98 ASP A CA 1
ATOM 777 C C . ASP A 1 98 ? -4.203 -2.745 21.423 1.00 65.31 98 ASP A C 1
ATOM 779 O O . ASP A 1 98 ? -3.979 -2.819 22.632 1.00 65.31 98 ASP A O 1
ATOM 783 N N . VAL A 1 99 ? -3.540 -1.881 20.642 1.00 64.62 99 VAL A N 1
ATOM 784 C CA . VAL A 1 99 ? -2.395 -1.070 21.109 1.00 64.62 99 VAL A CA 1
ATOM 785 C C . VAL A 1 99 ? -2.608 0.444 21.028 1.00 64.62 99 VAL A C 1
ATOM 787 O O . VAL A 1 99 ? -1.867 1.197 21.668 1.00 64.62 99 VAL A O 1
ATOM 790 N N . ALA A 1 100 ? -3.587 0.912 20.251 1.00 69.12 100 ALA A N 1
ATOM 791 C CA . ALA A 1 100 ? -3.899 2.330 20.090 1.00 69.12 100 ALA A CA 1
ATOM 792 C C . ALA A 1 100 ? -5.087 2.747 20.976 1.00 69.12 100 ALA A C 1
ATOM 794 O O . ALA A 1 100 ? -6.055 2.005 21.124 1.00 69.12 100 ALA A O 1
ATOM 795 N N . GLY A 1 101 ? -5.024 3.948 21.561 1.00 71.62 101 GLY A N 1
ATOM 796 C CA . GLY A 1 101 ? -6.162 4.539 22.268 1.00 71.62 101 GLY A CA 1
ATOM 797 C C . GLY A 1 101 ? -7.242 5.036 21.299 1.00 71.62 101 GLY A C 1
ATOM 798 O O . GLY A 1 101 ? -7.031 5.112 20.089 1.00 71.62 101 GLY A O 1
ATOM 799 N N . GLU A 1 102 ? -8.417 5.400 21.822 1.00 76.75 102 GLU A N 1
ATOM 800 C CA . GLU A 1 102 ? -9.560 5.826 20.993 1.00 76.75 102 GLU A CA 1
ATOM 801 C C . GLU A 1 102 ? -9.236 7.025 20.086 1.00 76.75 102 GLU A C 1
ATOM 803 O O . GLU A 1 102 ? -9.618 7.037 18.917 1.00 76.75 102 GLU A O 1
ATOM 808 N N . LYS A 1 103 ? -8.474 8.006 20.590 1.00 73.69 103 LYS A N 1
ATOM 809 C CA . LYS A 1 103 ? -8.080 9.198 19.820 1.00 73.69 103 LYS A CA 1
ATOM 810 C C . LYS A 1 103 ? -7.103 8.866 18.696 1.00 73.69 103 LYS A C 1
ATOM 812 O O . LYS A 1 103 ? -7.207 9.415 17.602 1.00 73.69 103 LYS A O 1
ATOM 817 N N . GLU A 1 104 ? -6.150 7.971 18.944 1.00 69.94 104 GLU A N 1
ATOM 818 C CA . GLU A 1 104 ? -5.225 7.495 17.919 1.00 69.94 104 GLU A CA 1
ATOM 819 C C . GLU A 1 104 ? -5.965 6.676 16.855 1.00 69.94 104 GLU A C 1
ATOM 821 O O . GLU A 1 104 ? -5.713 6.854 15.663 1.00 69.94 104 GLU A O 1
ATOM 826 N N . LEU A 1 105 ? -6.925 5.840 17.263 1.00 72.62 105 LEU A N 1
ATOM 827 C CA . LEU A 1 105 ? -7.767 5.065 16.351 1.00 72.62 105 LEU A CA 1
ATOM 828 C C . LEU A 1 105 ? -8.630 5.956 15.448 1.00 72.62 105 LEU A C 1
ATOM 830 O O . LEU A 1 105 ? -8.792 5.630 14.275 1.00 72.62 105 LEU A O 1
ATOM 834 N N . GLU A 1 106 ? -9.143 7.090 15.931 1.00 73.19 106 GLU A N 1
ATOM 835 C CA . GLU A 1 106 ? -9.856 8.063 15.086 1.00 73.19 106 GLU A CA 1
ATOM 836 C C . GLU A 1 106 ? -8.978 8.637 13.965 1.00 73.19 106 GLU A C 1
ATOM 838 O O . GLU A 1 106 ? -9.454 8.825 12.844 1.00 73.19 106 GLU A O 1
ATOM 843 N N . VAL A 1 107 ? -7.695 8.897 14.236 1.00 67.56 107 VAL A N 1
ATOM 844 C CA . VAL A 1 107 ? -6.735 9.370 13.223 1.00 67.56 107 VAL A CA 1
ATOM 845 C C . VAL A 1 107 ? -6.368 8.236 12.263 1.00 67.56 107 VAL A C 1
ATOM 847 O O . VAL A 1 107 ? -6.414 8.412 11.046 1.00 67.56 107 VAL A O 1
ATOM 850 N N . ILE A 1 108 ? -6.070 7.053 12.803 1.00 68.56 108 ILE A N 1
ATOM 851 C CA . ILE A 1 108 ? -5.688 5.850 12.051 1.00 68.56 108 ILE A CA 1
ATOM 852 C C . ILE A 1 108 ? -6.808 5.387 11.110 1.00 68.56 108 ILE A C 1
ATOM 854 O O . ILE A 1 108 ? -6.527 4.980 9.989 1.00 68.56 108 ILE A O 1
ATOM 858 N N . ARG A 1 109 ? -8.082 5.470 11.513 1.00 68.12 109 ARG A N 1
ATOM 859 C CA . ARG A 1 109 ? -9.221 5.073 10.665 1.00 68.12 109 ARG A CA 1
ATOM 860 C C . ARG A 1 109 ? -9.384 5.950 9.427 1.00 68.12 109 ARG A C 1
ATOM 862 O O . ARG A 1 109 ? -9.856 5.458 8.411 1.00 68.12 109 ARG A O 1
ATOM 869 N N . LYS A 1 110 ? -8.993 7.228 9.490 1.00 62.88 110 LYS A N 1
ATOM 870 C CA . LYS A 1 110 ? -9.068 8.136 8.331 1.00 62.88 110 LYS A CA 1
ATOM 871 C C . L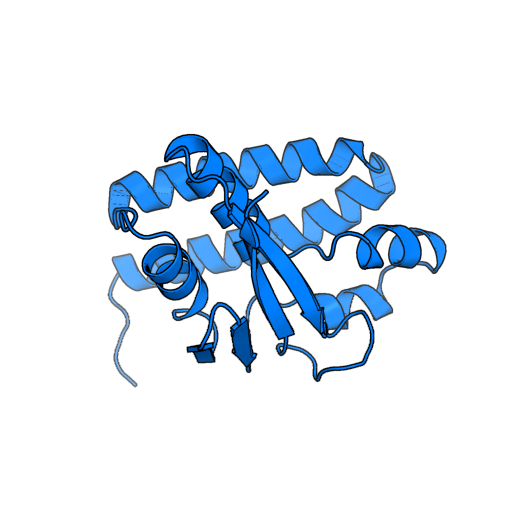YS A 1 110 ? -8.042 7.777 7.260 1.00 62.88 110 LYS A C 1
ATOM 873 O O . LYS A 1 110 ? -8.315 7.938 6.077 1.00 62.88 110 LYS A O 1
ATOM 878 N N . VAL A 1 111 ? -6.867 7.304 7.675 1.00 60.84 111 VAL A N 1
ATOM 879 C CA . VAL A 1 111 ? -5.798 6.853 6.778 1.00 60.84 111 VAL A CA 1
ATOM 880 C C . VAL A 1 111 ? -5.155 5.605 7.385 1.00 60.84 111 VAL A C 1
ATOM 882 O O . VAL A 1 111 ? -4.149 5.720 8.094 1.00 60.84 111 VAL A O 1
ATOM 885 N N . PRO A 1 112 ? -5.722 4.410 7.134 1.00 64.88 112 PRO A N 1
ATOM 886 C CA . PRO A 1 112 ? -5.160 3.166 7.636 1.00 64.88 112 PRO A CA 1
ATOM 887 C C . PRO A 1 112 ? -3.686 3.044 7.236 1.00 64.88 112 PRO A C 1
ATOM 889 O O . PRO A 1 112 ? -3.354 3.268 6.065 1.00 64.88 112 PRO A O 1
ATOM 892 N N . PRO A 1 113 ? -2.777 2.708 8.166 1.00 71.88 113 PRO A N 1
ATOM 893 C CA . PRO A 1 113 ? -1.383 2.499 7.826 1.00 71.88 113 PRO A CA 1
ATOM 894 C C . PRO A 1 113 ? -1.257 1.198 7.028 1.00 71.88 113 PRO A C 1
ATOM 896 O O . PRO A 1 113 ? -1.198 0.105 7.583 1.00 71.88 113 PRO A O 1
ATOM 899 N N . CYS A 1 114 ? -1.302 1.336 5.705 1.00 79.44 114 CYS A N 1
ATOM 900 C CA . CYS A 1 114 ? -1.075 0.269 4.745 1.00 79.44 114 CYS A CA 1
ATOM 901 C C . CYS A 1 114 ? 0.265 0.524 4.031 1.00 79.44 114 CYS A C 1
ATOM 903 O O . CYS A 1 114 ? 0.381 1.558 3.357 1.00 79.44 114 CYS A O 1
ATOM 905 N N . PRO A 1 115 ? 1.245 -0.394 4.133 1.00 77.62 115 PRO A N 1
ATOM 906 C CA . PRO A 1 115 ? 2.548 -0.228 3.492 1.00 77.62 115 PRO A CA 1
ATOM 907 C C . PRO A 1 115 ? 2.431 -0.210 1.966 1.00 77.62 115 PRO A C 1
ATOM 909 O O . PRO A 1 115 ? 3.023 0.650 1.318 1.00 77.62 115 PRO A O 1
ATOM 912 N N . PHE A 1 116 ? 1.594 -1.078 1.385 1.00 84.00 116 PHE A N 1
ATOM 913 C CA . PHE A 1 116 ? 1.377 -1.118 -0.065 1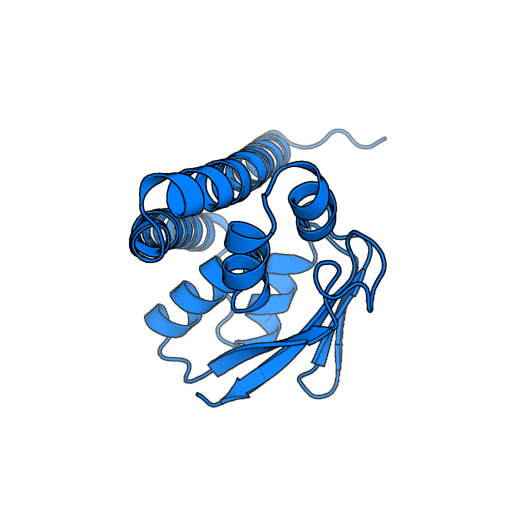.00 84.00 116 PHE A CA 1
ATOM 914 C C . PHE A 1 116 ? 0.815 0.188 -0.599 1.00 84.00 116 PHE A C 1
ATOM 916 O O . PHE A 1 116 ? 1.275 0.674 -1.626 1.00 84.00 116 PHE A O 1
ATOM 923 N N . LYS A 1 117 ? -0.123 0.804 0.128 1.00 85.19 117 LYS A N 1
ATOM 924 C CA . LYS A 1 117 ? -0.654 2.110 -0.253 1.00 85.19 117 LYS A CA 1
ATOM 925 C C . LYS A 1 117 ? 0.445 3.175 -0.254 1.00 85.19 117 LYS A C 1
ATOM 927 O O . LYS A 1 117 ? 0.520 3.956 -1.196 1.00 85.19 117 LYS A O 1
ATOM 932 N N . ALA A 1 118 ? 1.275 3.220 0.788 1.00 82.62 118 ALA A N 1
ATOM 933 C CA . ALA A 1 118 ? 2.341 4.213 0.896 1.00 82.62 118 ALA A CA 1
ATOM 934 C C . ALA A 1 118 ? 3.376 4.061 -0.230 1.00 82.62 118 ALA A C 1
ATOM 936 O O . ALA A 1 118 ? 3.720 5.049 -0.877 1.00 82.62 118 ALA A O 1
ATOM 937 N N . VAL A 1 119 ? 3.815 2.828 -0.501 1.00 86.06 119 VAL A N 1
ATOM 938 C CA . VAL A 1 119 ? 4.728 2.509 -1.609 1.00 86.06 119 VAL A CA 1
ATOM 939 C C . VAL A 1 119 ? 4.083 2.868 -2.948 1.00 86.06 119 VAL A C 1
ATOM 941 O O . VAL A 1 119 ? 4.672 3.616 -3.723 1.00 86.06 119 VAL A O 1
ATOM 944 N N . PHE A 1 120 ? 2.845 2.437 -3.193 1.00 90.56 120 PHE A N 1
ATOM 945 C CA . PHE A 1 120 ? 2.125 2.737 -4.430 1.00 90.56 120 PHE A CA 1
ATOM 946 C C . PHE A 1 120 ? 1.932 4.242 -4.662 1.00 90.56 120 PHE A C 1
ATOM 948 O O . PHE A 1 120 ? 2.122 4.713 -5.778 1.00 90.56 120 PHE A O 1
ATOM 955 N N . ASP A 1 121 ? 1.624 5.022 -3.620 1.00 89.38 121 ASP A N 1
ATOM 956 C CA . ASP A 1 121 ? 1.495 6.481 -3.727 1.00 89.38 121 ASP A CA 1
ATOM 957 C C . ASP A 1 121 ? 2.816 7.145 -4.169 1.00 89.38 121 ASP A C 1
ATOM 959 O O . ASP A 1 121 ? 2.788 8.125 -4.920 1.00 89.38 121 ASP A O 1
ATOM 963 N N . VAL A 1 122 ? 3.968 6.626 -3.723 1.00 90.56 122 VAL A N 1
ATOM 964 C CA . VAL A 1 122 ? 5.292 7.100 -4.163 1.00 90.56 122 VAL A CA 1
ATOM 965 C C . VAL A 1 122 ? 5.565 6.691 -5.608 1.00 90.56 122 VAL A C 1
ATOM 967 O O . VAL A 1 122 ? 6.007 7.528 -6.396 1.00 90.56 122 VAL A O 1
ATOM 970 N N . ILE A 1 123 ? 5.260 5.444 -5.982 1.00 91.56 123 ILE A N 1
ATOM 971 C CA . ILE A 1 123 ? 5.412 4.965 -7.362 1.00 91.56 123 ILE A CA 1
ATOM 972 C C . ILE A 1 123 ? 4.574 5.813 -8.317 1.00 91.56 123 ILE A C 1
ATOM 974 O O . ILE A 1 123 ? 5.109 6.332 -9.295 1.00 91.56 123 ILE A O 1
ATOM 978 N N . ALA A 1 124 ? 3.289 6.005 -8.012 1.00 93.62 124 ALA A N 1
ATOM 979 C CA . ALA A 1 124 ? 2.385 6.818 -8.814 1.00 93.62 124 ALA A CA 1
ATOM 980 C C . ALA A 1 124 ? 2.939 8.235 -9.003 1.00 93.62 124 ALA A C 1
ATOM 982 O O . ALA A 1 124 ? 2.981 8.740 -10.122 1.00 93.62 124 ALA A O 1
ATOM 983 N N . SER A 1 125 ? 3.471 8.845 -7.937 1.00 92.62 125 SER A N 1
ATOM 984 C CA . SER A 1 125 ? 4.122 10.153 -8.031 1.00 92.62 125 SER A CA 1
ATOM 985 C C . SER A 1 125 ? 5.373 10.146 -8.918 1.00 92.62 125 SER A C 1
ATOM 987 O O . SER A 1 125 ? 5.567 11.100 -9.667 1.00 92.62 125 SER A O 1
ATOM 989 N N . LYS A 1 126 ? 6.233 9.120 -8.838 1.00 90.75 126 LYS A N 1
ATOM 990 C CA . LYS A 1 126 ? 7.450 9.011 -9.666 1.00 90.75 126 LYS A CA 1
ATOM 991 C C . LYS A 1 126 ? 7.123 8.776 -11.143 1.00 90.75 126 LYS A C 1
ATOM 993 O O . LYS A 1 126 ? 7.765 9.359 -12.012 1.00 90.75 126 LYS A O 1
ATOM 998 N N . LYS A 1 127 ? 6.127 7.935 -11.422 1.00 92.50 127 LYS A N 1
ATOM 999 C CA . LYS A 1 127 ? 5.683 7.576 -12.777 1.00 92.50 127 LYS A CA 1
ATOM 1000 C C . LYS A 1 127 ? 4.733 8.612 -13.394 1.00 92.50 127 LYS A C 1
ATOM 1002 O O . LYS A 1 127 ? 4.458 8.544 -14.587 1.00 92.50 127 LYS A O 1
ATOM 1007 N N . GLY A 1 128 ? 4.252 9.576 -12.605 1.00 94.19 128 GLY A N 1
ATOM 1008 C CA . GLY A 1 128 ? 3.300 10.595 -13.053 1.00 94.19 128 GLY A CA 1
ATOM 1009 C C . GLY A 1 128 ? 1.878 10.062 -13.250 1.00 94.19 128 GLY A C 1
ATOM 1010 O O . GLY A 1 128 ? 1.127 10.626 -14.042 1.00 94.19 128 GLY A O 1
ATOM 1011 N N . TRP A 1 129 ? 1.508 8.977 -12.567 1.00 95.81 129 TRP A N 1
ATOM 1012 C CA . TRP A 1 129 ? 0.154 8.431 -12.613 1.00 95.81 129 TRP A CA 1
ATOM 1013 C C . TRP A 1 129 ? -0.785 9.241 -11.720 1.00 95.81 129 TRP A C 1
ATOM 1015 O O . TRP A 1 129 ? -0.531 9.408 -10.524 1.00 95.81 129 TRP A O 1
ATOM 1025 N N . ASP A 1 130 ? -1.907 9.684 -12.281 1.00 94.31 130 ASP A N 1
ATOM 1026 C CA . ASP A 1 130 ? -2.913 10.468 -11.563 1.00 94.31 130 ASP A CA 1
ATOM 1027 C C . ASP A 1 130 ? -3.945 9.576 -10.860 1.00 94.31 130 ASP A C 1
ATOM 1029 O O . ASP A 1 130 ? -5.149 9.708 -11.042 1.00 94.31 130 ASP A O 1
ATOM 1033 N N . VAL A 1 131 ? -3.459 8.600 -10.089 1.00 93.88 131 VAL A N 1
ATOM 1034 C CA . VAL A 1 131 ? -4.294 7.583 -9.433 1.00 93.88 131 VAL A CA 1
ATOM 1035 C C . VAL A 1 131 ? -3.978 7.449 -7.946 1.00 93.88 131 VAL A C 1
ATOM 1037 O O . VAL A 1 131 ? -2.911 7.836 -7.452 1.00 93.88 131 VAL A O 1
ATOM 1040 N N . ARG A 1 132 ? -4.925 6.900 -7.189 1.00 91.38 132 ARG A N 1
ATOM 1041 C CA . ARG A 1 132 ? -4.759 6.545 -5.776 1.00 91.38 132 ARG A CA 1
ATOM 1042 C C . ARG A 1 132 ? -5.636 5.354 -5.408 1.00 91.38 132 ARG A C 1
ATOM 1044 O O . ARG A 1 132 ? -6.677 5.133 -6.013 1.00 91.38 132 ARG A O 1
ATOM 1051 N N . LEU A 1 133 ? -5.246 4.642 -4.355 1.00 89.50 133 LEU A N 1
ATOM 1052 C CA . LEU A 1 133 ? -6.107 3.646 -3.715 1.00 89.50 133 LEU A CA 1
ATOM 1053 C C . LEU A 1 133 ? -6.981 4.310 -2.651 1.00 89.50 133 LEU A C 1
ATOM 1055 O O . LEU A 1 133 ? -6.469 4.920 -1.706 1.00 89.50 133 LEU A O 1
ATOM 1059 N N . GLU A 1 134 ? -8.291 4.163 -2.792 1.00 89.06 134 GLU A N 1
ATOM 1060 C CA . GLU A 1 134 ? -9.302 4.588 -1.833 1.00 89.06 134 GLU A CA 1
ATOM 1061 C C . GLU A 1 134 ? -9.872 3.363 -1.102 1.00 89.06 134 GLU A C 1
ATOM 1063 O O . GLU A 1 134 ? -10.328 2.424 -1.753 1.00 89.06 134 GLU A O 1
ATOM 1068 N N . PRO A 1 135 ? -9.822 3.307 0.240 1.00 86.75 135 PRO A N 1
ATOM 1069 C CA . PRO A 1 135 ? -10.362 2.170 0.977 1.00 86.75 135 PRO A CA 1
ATOM 1070 C C . PRO A 1 135 ? -11.893 2.123 0.863 1.00 86.75 135 PRO A C 1
ATOM 1072 O O . PRO A 1 135 ? -12.558 3.124 1.118 1.00 86.75 135 PRO A O 1
ATOM 1075 N N . LEU A 1 136 ? -12.436 0.953 0.519 1.00 89.19 136 LEU A N 1
ATOM 1076 C CA . LEU A 1 136 ? -13.871 0.662 0.567 1.00 89.19 136 LEU A CA 1
ATOM 1077 C C . LEU A 1 136 ? -14.234 -0.036 1.879 1.00 89.19 136 LEU A C 1
ATOM 1079 O O . LEU A 1 136 ? -15.145 0.402 2.568 1.00 89.19 136 LEU A O 1
ATOM 1083 N N . GLU A 1 137 ? -13.491 -1.090 2.228 1.00 87.81 137 GLU A N 1
ATOM 1084 C CA . GLU A 1 137 ? -13.709 -1.905 3.428 1.00 87.81 137 GLU A CA 1
ATOM 1085 C C . GLU A 1 137 ? -12.354 -2.278 4.046 1.00 87.81 137 GLU A C 1
ATOM 1087 O O . GLU A 1 137 ? -11.393 -2.586 3.328 1.00 87.81 137 GLU A O 1
ATOM 1092 N N . THR A 1 138 ? -12.240 -2.234 5.379 1.00 83.44 138 THR A N 1
ATOM 1093 C CA . THR A 1 138 ? -10.962 -2.480 6.071 1.00 83.44 138 THR A CA 1
ATOM 1094 C C . THR A 1 138 ? -11.127 -3.259 7.381 1.00 83.44 138 THR A C 1
ATOM 1096 O O . THR A 1 138 ? -12.160 -3.153 8.049 1.00 83.44 138 THR A O 1
ATOM 1099 N N . PRO A 1 139 ? -10.067 -3.919 7.884 1.00 77.81 139 PRO A N 1
ATOM 1100 C CA . PRO A 1 139 ? -10.156 -4.578 9.187 1.00 77.81 139 PRO A CA 1
ATOM 1101 C C . PRO A 1 139 ? -10.324 -3.571 10.334 1.00 77.81 139 PRO A C 1
ATOM 1103 O O . PRO A 1 139 ? -10.858 -3.896 11.394 1.00 77.81 139 PRO A O 1
ATOM 1106 N N . LEU A 1 140 ? -9.881 -2.320 10.145 1.00 74.75 140 LEU A N 1
ATOM 1107 C CA . LEU A 1 140 ? -10.001 -1.245 11.136 1.00 74.75 140 LEU A CA 1
ATOM 1108 C C . LEU A 1 140 ? -11.444 -0.759 11.318 1.00 74.75 140 LEU A C 1
ATOM 1110 O O . LEU A 1 140 ? -11.813 -0.432 12.452 1.00 74.75 140 LEU A O 1
ATOM 1114 N N . SER A 1 141 ? -12.252 -0.739 10.251 1.00 73.62 141 SER A N 1
ATOM 1115 C CA . SER A 1 141 ? -13.697 -0.477 10.337 1.00 73.62 141 SER A CA 1
ATOM 1116 C C . SER A 1 141 ? -14.458 -1.654 10.951 1.00 73.62 141 SER A C 1
ATOM 1118 O O . SER A 1 141 ? -15.500 -1.445 11.565 1.00 73.62 141 SER A O 1
ATOM 1120 N N . GLY A 1 142 ? -13.892 -2.866 10.898 1.00 74.25 142 GLY A N 1
ATOM 1121 C CA . GLY A 1 142 ? -14.554 -4.090 11.365 1.00 74.25 142 GLY A CA 1
ATOM 1122 C C . GLY A 1 142 ? -15.535 -4.665 10.344 1.00 74.25 142 GLY A C 1
ATOM 1123 O O . GLY A 1 142 ? -16.343 -5.513 10.700 1.00 74.25 142 GLY A O 1
ATOM 1124 N N . GLU A 1 143 ? -15.465 -4.187 9.102 1.00 78.94 143 GLU A N 1
ATOM 1125 C CA . GLU A 1 143 ? -16.266 -4.676 7.974 1.00 78.94 143 GLU A CA 1
ATOM 1126 C C . GLU A 1 143 ? -15.668 -5.948 7.362 1.00 78.94 143 GLU A C 1
ATOM 1128 O O . GLU A 1 143 ? -16.382 -6.708 6.719 1.00 78.94 143 GLU A O 1
ATOM 1133 N N . THR A 1 144 ? -14.375 -6.196 7.595 1.00 82.12 144 THR A N 1
ATOM 1134 C CA . THR A 1 144 ? -13.639 -7.355 7.082 1.00 82.12 144 THR A CA 1
ATOM 1135 C C . THR A 1 144 ? -12.853 -8.068 8.180 1.00 82.12 144 THR A C 1
ATOM 1137 O O . THR A 1 144 ? -12.537 -7.494 9.231 1.00 82.12 144 THR A O 1
ATOM 1140 N N . GLU A 1 145 ? -12.508 -9.329 7.912 1.00 84.19 145 GLU A N 1
ATOM 1141 C CA . GLU A 1 145 ? -11.600 -10.124 8.740 1.00 84.19 145 GLU A CA 1
ATOM 1142 C C . GLU A 1 145 ? -10.182 -9.513 8.781 1.00 84.19 145 GLU A C 1
ATOM 1144 O O . GLU A 1 145 ? -9.753 -8.843 7.831 1.00 84.19 145 GLU A O 1
ATOM 1149 N N . PRO A 1 146 ? -9.403 -9.744 9.857 1.00 82.31 146 PRO A N 1
ATOM 1150 C CA . PRO A 1 146 ? -7.974 -9.437 9.888 1.00 82.31 146 PRO A CA 1
ATOM 1151 C C . PRO A 1 146 ? -7.249 -9.954 8.639 1.00 82.31 146 PRO A C 1
ATOM 1153 O O . PRO A 1 146 ? -7.429 -11.101 8.255 1.00 82.31 146 PRO A O 1
ATOM 1156 N N . GLY A 1 147 ? -6.419 -9.119 8.007 1.00 83.81 147 GLY A N 1
ATOM 1157 C CA . GLY A 1 147 ? -5.729 -9.511 6.770 1.00 83.81 147 GLY A CA 1
ATOM 1158 C C . GLY A 1 147 ? -6.511 -9.249 5.485 1.00 83.81 147 GLY A C 1
ATOM 1159 O O . GLY A 1 147 ? -5.901 -9.283 4.422 1.00 83.81 147 GLY A O 1
ATOM 1160 N N . SER A 1 148 ? -7.801 -8.916 5.567 1.00 90.25 148 SER A N 1
ATOM 1161 C CA . SER A 1 148 ? -8.648 -8.736 4.384 1.00 90.25 148 SER A CA 1
ATOM 1162 C C . SER A 1 148 ? -9.044 -7.278 4.171 1.00 90.25 148 SER A C 1
ATOM 1164 O O . SER A 1 148 ? -9.409 -6.586 5.122 1.00 90.25 148 SER A O 1
ATOM 1166 N N . CYS A 1 149 ? -8.997 -6.770 2.943 1.00 90.94 149 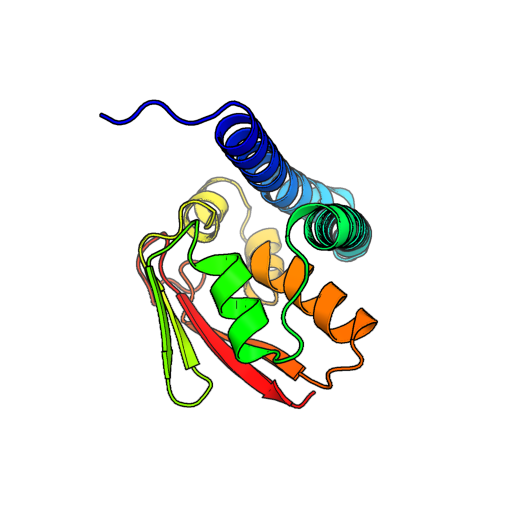CYS A N 1
ATOM 1167 C CA . CYS A 1 149 ? -9.486 -5.426 2.630 1.00 90.94 149 CYS A CA 1
ATOM 1168 C C . CYS A 1 149 ? -9.963 -5.297 1.184 1.00 90.94 149 CYS A C 1
ATOM 1170 O O . CYS A 1 149 ? -9.594 -6.079 0.310 1.00 90.94 149 CYS A O 1
ATOM 1172 N N . ARG A 1 150 ? -10.767 -4.259 0.941 1.00 92.44 150 ARG A N 1
ATOM 1173 C CA . ARG A 1 150 ? -11.197 -3.864 -0.402 1.00 92.44 150 ARG A CA 1
ATOM 1174 C C . ARG A 1 150 ? -10.840 -2.410 -0.636 1.00 92.44 150 ARG A C 1
ATOM 1176 O O . ARG A 1 150 ? -11.154 -1.543 0.185 1.00 92.44 150 ARG A O 1
ATOM 1183 N N . GLN A 1 151 ? -10.165 -2.132 -1.743 1.00 91.56 151 GLN A N 1
ATOM 1184 C CA . GLN A 1 151 ? -9.716 -0.793 -2.115 1.00 91.56 151 GLN A CA 1
ATOM 1185 C C . GLN A 1 151 ? -10.053 -0.530 -3.579 1.00 91.56 151 GLN A C 1
ATOM 1187 O O . GLN A 1 151 ? -9.928 -1.421 -4.406 1.00 91.56 151 GLN A O 1
ATOM 1192 N N . ARG A 1 152 ? -10.459 0.689 -3.922 1.00 93.50 152 ARG A N 1
ATOM 1193 C CA . ARG A 1 152 ? -10.693 1.095 -5.308 1.00 93.50 152 ARG A CA 1
ATOM 1194 C C . ARG A 1 152 ? -9.542 1.952 -5.808 1.00 93.50 152 ARG A C 1
ATOM 1196 O O . ARG A 1 152 ? -9.170 2.923 -5.152 1.00 93.50 152 ARG A O 1
ATOM 1203 N N . LEU A 1 153 ? -9.008 1.621 -6.974 1.00 94.25 153 LEU A N 1
ATOM 1204 C CA . LEU A 1 153 ? -8.132 2.506 -7.723 1.00 94.25 153 LEU A CA 1
ATOM 1205 C C . LEU A 1 153 ? -8.993 3.600 -8.370 1.00 94.25 153 LEU A C 1
ATOM 1207 O O . LEU A 1 153 ? -9.887 3.310 -9.158 1.00 94.25 153 LEU A O 1
ATOM 1211 N N . VAL A 1 154 ? -8.762 4.853 -7.997 1.00 93.62 154 VAL A N 1
ATOM 1212 C CA . VAL A 1 154 ? -9.501 6.016 -8.509 1.00 93.62 154 VAL A CA 1
ATOM 1213 C C . VAL A 1 154 ? -8.533 7.050 -9.067 1.00 93.62 154 VAL A C 1
ATOM 1215 O O . VAL A 1 154 ? -7.390 7.131 -8.610 1.00 93.62 154 VAL A O 1
ATOM 1218 N N . GLU A 1 155 ? -9.001 7.853 -10.019 1.00 90.44 155 GLU A N 1
ATOM 1219 C CA . GLU A 1 155 ? -8.306 9.072 -10.445 1.00 90.44 155 GLU A CA 1
ATOM 1220 C C . GLU A 1 155 ? -8.253 10.086 -9.282 1.00 90.44 155 GLU A C 1
ATOM 1222 O O . GLU A 1 155 ? -9.108 10.057 -8.385 1.00 90.44 155 GLU A O 1
ATOM 1227 N N . ARG A 1 156 ? -7.204 10.913 -9.231 1.00 77.75 156 ARG A N 1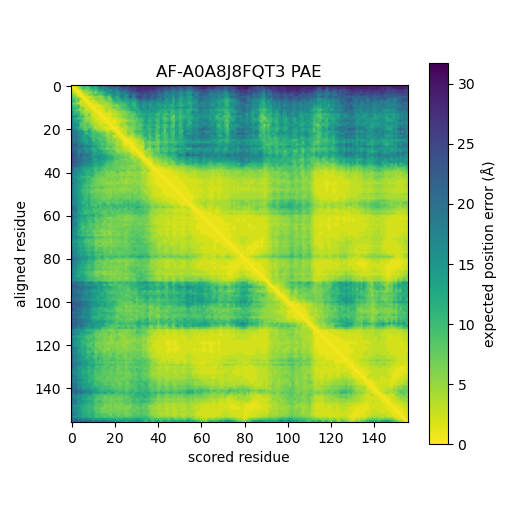
ATOM 1228 C CA . ARG A 1 156 ? -6.983 11.879 -8.140 1.00 77.75 156 ARG A CA 1
ATOM 1229 C C . ARG A 1 156 ? -7.739 13.195 -8.302 1.00 77.75 156 ARG A C 1
ATOM 1231 O O . ARG A 1 156 ? -8.069 13.597 -9.434 1.00 77.75 156 ARG A O 1
#

Secondary structure (DSSP, 8-state):
-PPPPHHHHHHHHHHHHHHHHHHHHHHHHHHHHGGGHHHHHHHHHHHHHHHHHHHT---SSHHHHHHHHHTTTSEEEEETTEEEEES-TT--HHHHHHHS-HHHHHHHHHS---HHHHHHHHHHHHHT--EEEEEEE-TTTTSS-TT-EEEEEEE-

Sequence (156 aa):
MEELTFDERVLDFVWDFVRFMECGVAVAAIKVAGERGNAIRRMMAEIMVELIEEHYGIPDDPKEAILALVSPFAEAKLEDDVLEVEDCRLCYSAYLKDVAGEKELEVIRKVPPCPFKAVFDVIASKKGWDVRLEPLETPLSGETEPGSCRQRLVER

Radius of gyration: 15.28 Å; Cα contacts (8 Å, |Δi|>4): 204; chains: 1; bounding box: 36×43×39 Å

Nearest PDB structures (foldseek):
  1wc9-assembly1_A-2  TM=5.260E-01  e=2.164E-02  Mus musculus
  5ccv-assembly8_H  TM=2.158E-01  e=8.137E+00  Dengue virus 3 Philippines/H87/1956

Solvent-accessible surface area (backbone atoms only — not comparable to full-atom values): 8730 Å² total; per-residue (Å²): 135,84,82,75,52,75,66,56,50,51,49,52,48,52,53,52,47,47,48,52,44,53,52,54,43,47,56,49,22,41,74,74,49,42,80,62,24,53,56,60,53,48,55,52,21,49,54,50,48,52,54,39,50,76,76,73,51,73,60,93,47,72,69,57,35,53,46,67,69,43,46,87,46,23,55,63,49,75,54,97,52,34,39,41,37,36,68,24,77,74,54,47,48,50,61,47,68,80,76,46,55,73,73,54,44,61,58,38,66,77,56,65,85,46,64,67,57,49,33,48,54,47,50,25,62,75,74,68,48,66,54,44,79,44,80,76,41,32,28,67,80,63,78,34,57,70,28,22,39,32,30,33,60,39,74,113